Protein AF-A0A928VZE7-F1 (afdb_monomer_lite)

Sequence (87 aa):
EYAGGHLWVADTYNHKIKQVNPQTGFCKTVLGTGEDLREPSGLSVAGGYLYIADTNNHRICRVDLATMQVRNLKLPGLCAPNLCLPD

Radius of gyration: 14.9 Å; chains: 1; bounding box: 32×24×46 Å

Organism: NCBI:txid1828826

InterPro domains:
  IPR001258 NHL repeat [PF01436] (37-61)
  IPR011042 Six-bladed beta-propeller, TolB-like [G3DSA:2.120.10.30] (2-83)

Secondary structure (DSSP, 8-state):
-EETTEEEEEEGGGTEEEEE-TTT--EEEEE-SSSS-S-EEEEEEETTEEEEEEGGGTEEEEEETTT--EEE---TT---TTT----

Structure (mmCIF, N/CA/C/O backbone):
data_AF-A0A928VZE7-F1
#
_entry.id   AF-A0A928VZE7-F1
#
loop_
_atom_site.group_PDB
_atom_site.id
_atom_site.type_symbol
_atom_site.label_atom_id
_atom_site.label_alt_id
_atom_site.label_comp_id
_atom_site.label_asym_id
_atom_site.label_entity_id
_atom_site.label_seq_id
_atom_site.pdbx_PDB_ins_code
_atom_site.Cartn_x
_atom_site.Cartn_y
_atom_site.Cartn_z
_atom_site.occupancy
_atom_site.B_iso_or_equiv
_atom_site.auth_seq_id
_atom_site.auth_comp_id
_atom_site.auth_asym_id
_atom_site.auth_atom_id
_atom_site.pdbx_PDB_model_num
ATOM 1 N N . GLU A 1 1 ? -7.145 5.525 -1.979 1.00 97.00 1 GLU A N 1
ATOM 2 C CA . GLU A 1 1 ? -7.918 4.366 -2.488 1.00 97.00 1 GLU A CA 1
ATOM 3 C C . GLU A 1 1 ? -8.971 3.924 -1.480 1.00 97.00 1 GLU A C 1
ATOM 5 O O . GLU A 1 1 ? -8.792 4.197 -0.298 1.00 97.00 1 GLU A O 1
ATOM 10 N N . TYR A 1 2 ? -10.051 3.264 -1.907 1.00 96.81 2 TYR A N 1
ATOM 11 C CA . TYR A 1 2 ? -11.064 2.699 -1.001 1.00 96.81 2 TYR A CA 1
ATOM 12 C C . TYR A 1 2 ? -11.243 1.201 -1.257 1.00 96.81 2 TYR A C 1
ATOM 14 O O . TYR A 1 2 ? -11.559 0.795 -2.371 1.00 96.81 2 TYR A O 1
ATOM 22 N N . ALA A 1 3 ? -11.042 0.375 -0.227 1.00 96.38 3 ALA A N 1
ATOM 23 C CA . ALA A 1 3 ? -11.187 -1.076 -0.326 1.00 96.38 3 ALA A CA 1
ATOM 24 C C . ALA A 1 3 ? -11.438 -1.713 1.041 1.00 96.38 3 ALA A C 1
ATOM 26 O O . ALA A 1 3 ? -10.876 -1.278 2.049 1.00 96.38 3 ALA A O 1
ATOM 27 N N . GLY A 1 4 ? -12.266 -2.763 1.076 1.00 93.31 4 GLY A N 1
ATOM 28 C CA . GLY A 1 4 ? -12.560 -3.502 2.3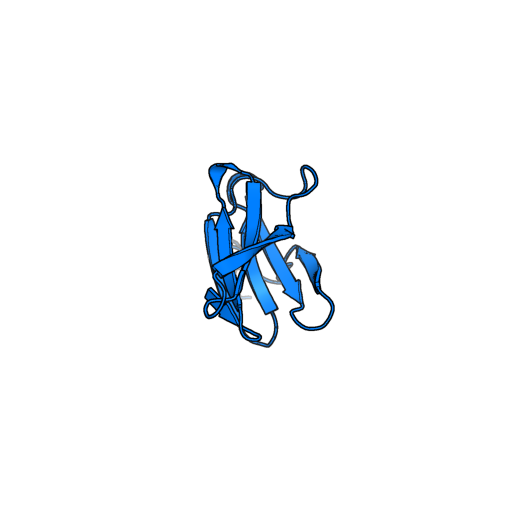09 1.00 93.31 4 GLY A CA 1
ATOM 29 C C . GLY A 1 4 ? -13.156 -2.626 3.416 1.00 93.31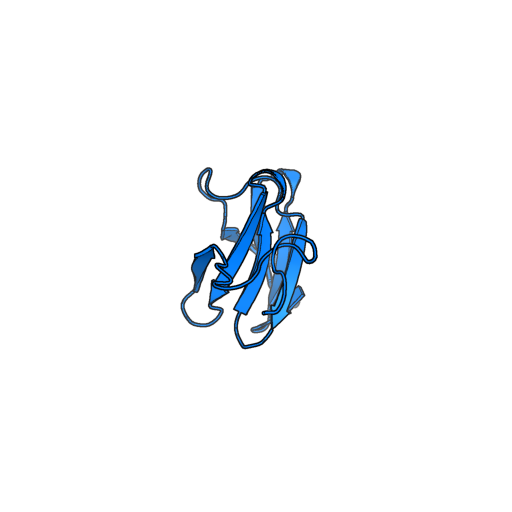 4 GLY A C 1
ATOM 30 O O . GLY A 1 4 ? -12.835 -2.822 4.584 1.00 93.31 4 GLY A O 1
ATOM 31 N N . GLY A 1 5 ? -13.948 -1.610 3.057 1.00 95.38 5 GLY A N 1
ATOM 32 C CA . GLY A 1 5 ? -14.563 -0.688 4.019 1.00 95.38 5 GLY A CA 1
ATOM 33 C C . GLY A 1 5 ? -13.648 0.419 4.554 1.00 95.38 5 GLY A C 1
ATOM 34 O O . GLY A 1 5 ? -14.066 1.173 5.426 1.00 95.38 5 GLY A O 1
ATOM 35 N N . HIS A 1 6 ? -12.412 0.533 4.059 1.00 97.38 6 HIS A N 1
ATOM 36 C CA . HIS A 1 6 ? -11.424 1.483 4.569 1.00 97.38 6 HIS A CA 1
ATOM 37 C C . HIS A 1 6 ? -10.852 2.359 3.455 1.00 97.38 6 HIS A C 1
ATOM 39 O O . HIS A 1 6 ? -10.661 1.912 2.320 1.00 97.38 6 HIS A O 1
ATOM 45 N N . LEU A 1 7 ? -10.522 3.602 3.805 1.00 98.19 7 LEU A N 1
ATOM 46 C CA . LEU A 1 7 ? -9.646 4.444 3.003 1.00 98.19 7 LEU A CA 1
ATOM 47 C C . LEU A 1 7 ? -8.200 4.007 3.219 1.00 98.19 7 LEU A C 1
ATOM 49 O O . LEU A 1 7 ? -7.741 3.870 4.351 1.00 98.19 7 LEU A O 1
ATOM 53 N N . TRP A 1 8 ? -7.483 3.829 2.123 1.00 98.00 8 TRP A N 1
ATOM 54 C CA . TRP A 1 8 ? -6.059 3.549 2.090 1.00 98.00 8 TRP A CA 1
ATOM 55 C C . TRP A 1 8 ? -5.316 4.807 1.681 1.00 98.00 8 TRP A C 1
ATOM 57 O O . TRP A 1 8 ? -5.607 5.399 0.632 1.00 98.00 8 TRP A O 1
ATOM 67 N N . VAL A 1 9 ? -4.372 5.198 2.528 1.00 98.31 9 VAL A N 1
ATOM 68 C CA . VAL A 1 9 ? -3.648 6.463 2.440 1.00 98.31 9 VAL A CA 1
ATOM 69 C C . VAL A 1 9 ? -2.156 6.175 2.388 1.00 98.31 9 VAL A C 1
ATOM 71 O O . VAL A 1 9 ? -1.626 5.468 3.249 1.00 98.31 9 VAL A O 1
ATOM 74 N N . ALA A 1 10 ? -1.491 6.734 1.382 1.00 97.94 10 ALA A N 1
ATOM 75 C CA . ALA A 1 10 ? -0.045 6.838 1.359 1.00 97.94 10 ALA A CA 1
ATOM 76 C C . ALA A 1 10 ? 0.346 8.037 2.226 1.00 97.94 10 ALA A C 1
ATOM 78 O O . ALA A 1 10 ? 0.017 9.178 1.914 1.00 97.94 10 ALA A O 1
ATOM 79 N N . ASP A 1 11 ? 0.986 7.763 3.355 1.00 97.44 11 ASP A N 1
ATOM 80 C CA . ASP A 1 11 ? 1.503 8.781 4.260 1.00 97.44 11 ASP A CA 1
ATOM 81 C C . ASP A 1 11 ? 2.976 9.016 3.911 1.00 97.44 11 ASP A C 1
ATOM 83 O O . ASP A 1 11 ? 3.893 8.524 4.577 1.00 97.44 11 ASP A O 1
ATOM 87 N N . THR A 1 12 ? 3.166 9.671 2.762 1.00 97.75 12 THR A N 1
ATOM 88 C CA . THR A 1 12 ? 4.401 9.689 1.968 1.00 97.75 12 THR A CA 1
ATOM 89 C C . THR A 1 12 ? 5.636 10.004 2.807 1.00 97.75 12 THR A C 1
ATOM 91 O O . THR A 1 12 ? 6.537 9.174 2.930 1.00 97.75 12 THR A O 1
ATOM 94 N N . TYR A 1 13 ? 5.664 11.160 3.465 1.00 96.31 13 TYR A N 1
ATOM 95 C CA . TYR A 1 13 ? 6.844 11.616 4.208 1.00 96.31 13 TYR A CA 1
ATOM 96 C C . TYR A 1 13 ? 7.014 10.966 5.581 1.00 96.31 13 TYR A C 1
ATOM 98 O O . TYR A 1 13 ? 8.020 11.183 6.2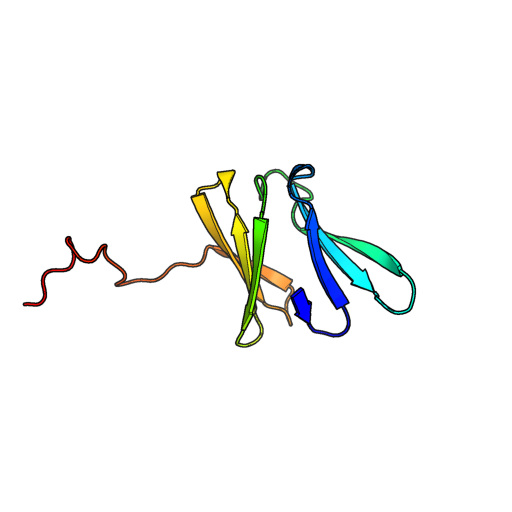46 1.00 96.31 13 TYR A O 1
ATOM 106 N N . ASN A 1 14 ? 6.070 10.116 5.981 1.00 96.38 14 ASN A N 1
ATOM 107 C CA . ASN A 1 14 ? 6.207 9.261 7.153 1.00 96.38 14 ASN A CA 1
ATOM 108 C C . ASN A 1 14 ? 6.549 7.814 6.779 1.00 96.38 14 ASN A C 1
ATOM 110 O O . ASN A 1 14 ? 6.571 6.958 7.664 1.00 96.38 14 ASN A O 1
ATOM 114 N N . HIS A 1 15 ? 6.788 7.546 5.488 1.00 97.00 15 HIS A N 1
ATOM 115 C CA . HIS A 1 15 ? 7.146 6.241 4.933 1.00 97.00 15 HIS A CA 1
ATOM 116 C C . HIS A 1 15 ? 6.135 5.132 5.266 1.00 97.00 15 HIS A C 1
ATOM 118 O O . HIS A 1 15 ? 6.509 3.991 5.524 1.00 97.00 15 HIS A O 1
ATOM 124 N N . LYS A 1 16 ? 4.837 5.464 5.289 1.00 96.94 16 LYS A N 1
ATOM 125 C CA . LYS A 1 16 ? 3.782 4.572 5.795 1.00 96.94 16 LYS A CA 1
ATOM 126 C C . LYS A 1 16 ? 2.624 4.410 4.828 1.00 96.94 16 LYS A C 1
ATOM 128 O O . LYS A 1 16 ? 2.291 5.317 4.071 1.00 96.94 16 LYS A O 1
ATOM 133 N N . ILE A 1 17 ? 1.940 3.274 4.952 1.00 97.25 17 ILE A N 1
ATOM 134 C CA . ILE A 1 17 ? 0.573 3.102 4.452 1.00 97.25 17 ILE A CA 1
ATOM 135 C C . ILE A 1 17 ? -0.374 3.016 5.641 1.00 97.25 17 ILE A C 1
ATOM 137 O O . ILE A 1 17 ? -0.138 2.261 6.592 1.00 97.25 17 ILE A O 1
ATOM 141 N N . LYS A 1 18 ? -1.462 3.781 5.580 1.00 97.19 18 LYS A N 1
ATOM 142 C CA . LYS A 1 18 ? -2.482 3.847 6.625 1.00 97.19 18 LYS A CA 1
ATOM 143 C C . LYS A 1 18 ? -3.834 3.375 6.118 1.00 97.19 18 LYS A C 1
ATOM 145 O O . LYS A 1 18 ? -4.181 3.583 4.956 1.00 97.19 18 LYS A O 1
ATOM 150 N N . GLN A 1 19 ? -4.599 2.785 7.029 1.00 97.38 19 GLN A N 1
ATOM 151 C CA . GLN A 1 19 ? -6.032 2.574 6.873 1.00 97.38 19 GLN A CA 1
ATOM 152 C C . GLN A 1 19 ? -6.782 3.578 7.736 1.00 97.38 19 GLN A C 1
ATOM 154 O O . GLN A 1 19 ? -6.462 3.740 8.916 1.00 97.38 19 GLN A O 1
ATOM 159 N N . VAL A 1 20 ? -7.808 4.193 7.159 1.00 98.50 20 VAL A N 1
ATOM 160 C CA . VAL A 1 20 ? -8.743 5.074 7.855 1.00 98.50 20 VAL A CA 1
ATOM 161 C C . VAL A 1 20 ? -10.148 4.510 7.697 1.00 98.50 20 VAL A C 1
ATOM 163 O O . VAL A 1 20 ? -10.588 4.228 6.581 1.00 98.50 20 VAL A O 1
ATOM 166 N N . ASN A 1 21 ? -10.855 4.331 8.808 1.00 98.19 21 ASN A N 1
ATOM 167 C CA . ASN A 1 21 ? -12.286 4.065 8.787 1.00 98.19 21 ASN A CA 1
ATOM 168 C C . ASN A 1 21 ? -13.013 5.387 8.474 1.00 98.19 21 ASN A C 1
ATOM 170 O O . ASN A 1 21 ? -12.916 6.321 9.273 1.00 98.19 21 ASN A O 1
ATOM 174 N N . PRO A 1 22 ? -13.721 5.507 7.338 1.00 97.44 22 PRO A N 1
ATOM 175 C CA . PRO A 1 22 ? -14.327 6.778 6.950 1.00 97.44 22 PRO A CA 1
ATOM 176 C C . PRO A 1 22 ? -15.551 7.165 7.793 1.00 97.44 22 PRO A C 1
ATOM 178 O O . PRO A 1 22 ? -15.932 8.329 7.777 1.00 97.44 22 PRO A O 1
ATOM 181 N N . GLN A 1 23 ? -16.165 6.234 8.533 1.00 97.62 23 GLN A N 1
ATOM 182 C CA . GLN A 1 23 ? -17.304 6.524 9.410 1.00 97.62 23 GLN A CA 1
ATOM 183 C C . GLN A 1 23 ? -16.868 7.043 10.784 1.00 97.62 23 GLN A C 1
ATOM 185 O O . GLN A 1 23 ? -17.512 7.930 11.336 1.00 97.62 23 GLN A O 1
ATOM 190 N N . THR A 1 24 ? -15.794 6.488 11.351 1.00 98.12 24 THR A N 1
ATOM 191 C CA . THR A 1 24 ? -15.336 6.819 12.713 1.00 98.12 24 THR A CA 1
ATOM 192 C C . THR A 1 24 ? -14.118 7.736 12.742 1.00 98.12 24 THR A C 1
ATOM 194 O O . THR A 1 24 ? -13.777 8.264 13.796 1.00 98.12 24 THR A O 1
ATOM 197 N N . GLY A 1 25 ? -13.418 7.893 11.616 1.00 97.19 25 GLY A N 1
ATOM 198 C CA . GLY A 1 25 ? -12.140 8.602 11.541 1.00 97.19 25 GLY A CA 1
ATOM 199 C C . GLY A 1 25 ? -10.964 7.835 12.157 1.00 97.19 25 GLY A C 1
ATOM 200 O O . GLY A 1 25 ? -9.841 8.338 12.151 1.00 97.19 25 GLY A O 1
ATOM 201 N N . PHE A 1 26 ? -11.181 6.618 12.674 1.00 98.19 26 PHE A N 1
ATOM 202 C CA . PHE A 1 26 ? -10.110 5.820 13.263 1.00 98.19 26 PHE A CA 1
ATOM 203 C C . PHE A 1 26 ? -9.033 5.507 12.221 1.00 98.19 26 PHE A C 1
ATOM 205 O O . PHE A 1 26 ? -9.329 4.981 11.147 1.00 98.19 26 PHE A O 1
ATOM 212 N N . CYS A 1 27 ? -7.779 5.803 12.560 1.00 98.06 27 CYS A N 1
ATOM 213 C CA . CYS A 1 27 ? -6.632 5.672 11.675 1.00 98.06 27 CYS A CA 1
ATOM 214 C C . CYS A 1 27 ? -5.580 4.752 12.292 1.00 98.06 27 CYS A C 1
ATOM 216 O O . CYS A 1 27 ? -5.200 4.918 13.451 1.00 98.06 27 CYS A O 1
ATOM 218 N N . LYS A 1 28 ? -5.064 3.809 11.501 1.00 96.31 28 LYS A N 1
ATOM 219 C CA . LYS A 1 28 ? -3.960 2.933 11.905 1.00 96.31 28 LYS A CA 1
ATOM 220 C C . LYS A 1 28 ? -2.905 2.823 10.814 1.00 96.31 28 LYS A C 1
ATOM 222 O O . LYS A 1 28 ? -3.214 2.819 9.623 1.00 96.31 28 LYS A O 1
ATOM 227 N N . THR A 1 29 ? -1.652 2.698 11.233 1.00 95.94 29 THR A N 1
ATOM 228 C CA . THR A 1 29 ? -0.552 2.308 10.345 1.00 95.94 29 THR A CA 1
ATOM 229 C C . THR A 1 29 ? -0.667 0.817 10.052 1.00 95.94 29 THR A C 1
ATOM 231 O O . THR A 1 29 ? -0.857 0.027 10.973 1.00 95.94 29 THR A O 1
ATOM 234 N N . VAL A 1 30 ? -0.573 0.449 8.7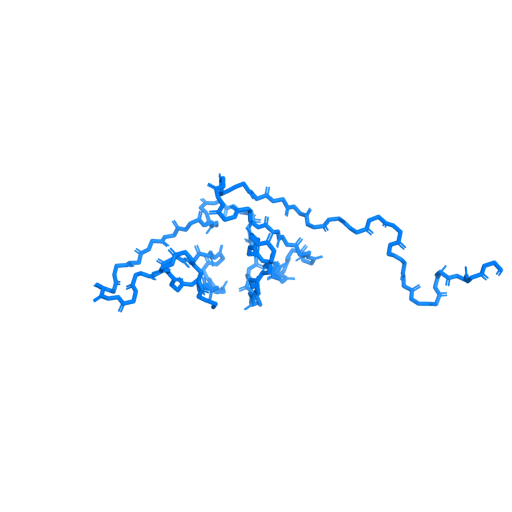78 1.00 93.62 30 VAL A N 1
ATOM 235 C CA . VAL A 1 30 ? -0.670 -0.943 8.321 1.00 93.62 30 VAL A CA 1
ATOM 236 C C . VAL A 1 30 ? 0.666 -1.440 7.783 1.00 93.62 30 VAL A C 1
ATOM 238 O O . VAL A 1 30 ? 1.007 -2.586 8.039 1.00 93.62 30 VAL A O 1
ATOM 241 N N . LEU A 1 31 ? 1.426 -0.580 7.096 1.00 93.50 31 LEU A N 1
ATOM 242 C CA . LEU A 1 31 ? 2.775 -0.860 6.586 1.00 93.50 31 LEU A CA 1
ATOM 243 C C . LEU A 1 31 ? 3.721 0.310 6.874 1.00 93.50 31 LEU A C 1
ATOM 245 O O . LEU A 1 31 ? 3.248 1.436 7.065 1.00 93.50 31 LEU A O 1
ATOM 249 N N . GLY A 1 32 ? 5.035 0.058 6.861 1.00 87.94 32 GLY A N 1
ATOM 250 C CA . GLY A 1 32 ? 6.049 1.072 7.174 1.00 87.94 32 GLY A CA 1
ATOM 251 C C . GLY A 1 32 ? 6.328 1.217 8.672 1.00 87.94 32 GLY A C 1
ATOM 252 O O . GLY A 1 32 ? 6.565 2.318 9.170 1.00 87.94 32 GLY A O 1
ATOM 253 N N . THR A 1 33 ? 6.213 0.124 9.435 1.00 80.62 33 THR A N 1
ATOM 254 C CA . THR A 1 33 ? 6.693 0.064 10.829 1.00 80.62 33 THR A CA 1
ATOM 255 C C . THR A 1 33 ? 8.190 -0.258 10.917 1.00 80.62 33 THR A C 1
ATOM 257 O O . THR A 1 33 ? 8.744 -0.195 12.010 1.00 80.62 33 THR A O 1
ATOM 260 N N . GLY A 1 34 ? 8.840 -0.573 9.790 1.00 74.62 34 GLY A N 1
ATOM 261 C CA . GLY A 1 34 ? 10.293 -0.644 9.636 1.00 74.62 34 GLY A CA 1
ATOM 262 C C . GLY A 1 34 ? 10.774 0.254 8.491 1.00 74.62 34 GLY A C 1
ATOM 263 O O . GLY A 1 34 ? 10.082 1.186 8.087 1.00 74.62 34 GLY A O 1
ATOM 264 N N . GLU A 1 35 ? 11.958 -0.035 7.951 1.00 72.56 35 GLU A N 1
ATOM 265 C CA . GLU A 1 35 ? 12.502 0.656 6.767 1.00 72.56 35 GLU A CA 1
ATOM 266 C C . GLU A 1 35 ? 12.089 -0.010 5.440 1.00 72.56 35 GLU A C 1
ATOM 268 O O . GLU A 1 35 ? 12.785 0.069 4.429 1.00 72.56 35 GLU A O 1
ATOM 273 N N . ASP A 1 36 ? 10.962 -0.719 5.442 1.00 87.50 36 ASP A N 1
ATOM 274 C CA . ASP A 1 36 ? 10.477 -1.526 4.326 1.00 87.50 36 ASP A CA 1
ATOM 275 C C . ASP A 1 36 ? 9.822 -0.703 3.209 1.00 87.50 36 ASP A C 1
ATOM 277 O O . ASP A 1 36 ? 9.719 -1.195 2.087 1.00 87.50 36 ASP A O 1
ATOM 281 N N . LEU A 1 37 ? 9.428 0.542 3.480 1.00 94.88 37 LEU A N 1
ATOM 282 C CA . LEU A 1 37 ? 8.900 1.491 2.497 1.00 94.88 37 LEU A CA 1
ATOM 283 C C . LEU A 1 37 ? 9.688 2.804 2.539 1.00 94.88 37 LEU A C 1
ATOM 285 O O . LEU A 1 37 ? 10.176 3.213 3.592 1.00 94.88 37 LEU A O 1
ATOM 289 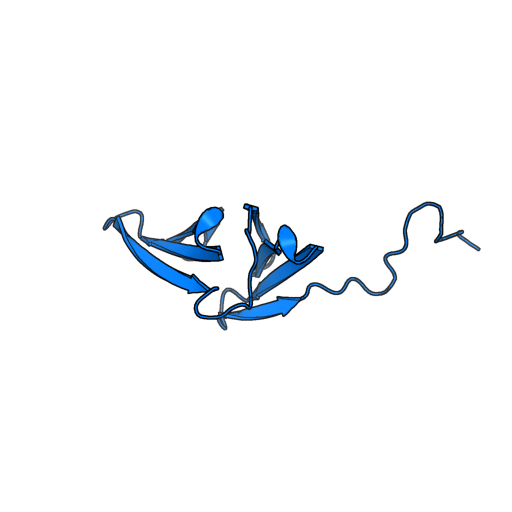N N . ARG A 1 38 ? 9.784 3.490 1.397 1.00 96.75 38 ARG A N 1
ATOM 290 C CA . ARG A 1 38 ? 10.423 4.803 1.259 1.00 96.75 38 ARG A CA 1
ATOM 291 C C . ARG A 1 38 ? 9.577 5.706 0.368 1.00 96.75 38 ARG A C 1
ATOM 293 O O . ARG A 1 38 ? 9.556 5.580 -0.853 1.00 96.75 38 ARG A O 1
ATOM 300 N N . GLU A 1 39 ? 8.897 6.643 1.022 1.00 97.19 39 GLU A N 1
ATOM 301 C CA . GLU A 1 39 ? 8.044 7.660 0.386 1.00 97.19 39 GLU A CA 1
ATOM 302 C C . GLU A 1 39 ? 7.017 7.069 -0.592 1.00 97.19 39 GLU A C 1
ATOM 304 O O . GLU A 1 39 ? 6.999 7.422 -1.776 1.00 97.19 39 GLU A O 1
ATOM 309 N N . PRO A 1 40 ? 6.143 6.152 -0.128 1.00 97.69 40 PRO A N 1
ATOM 310 C CA . PRO A 1 40 ? 5.098 5.630 -0.991 1.00 97.69 40 PRO A CA 1
ATOM 311 C C . PRO A 1 40 ? 4.183 6.776 -1.437 1.00 97.69 40 PRO A C 1
ATOM 313 O O . PRO A 1 40 ? 3.824 7.616 -0.618 1.00 97.69 40 PRO A O 1
ATOM 316 N N . SER A 1 41 ? 3.813 6.830 -2.716 1.00 97.00 41 SER A N 1
ATOM 317 C CA . SER A 1 41 ? 3.086 7.985 -3.279 1.00 97.00 41 SER A CA 1
ATOM 318 C C . SER A 1 41 ? 1.793 7.596 -3.996 1.00 97.00 41 SER A C 1
ATOM 320 O O . SER A 1 41 ? 0.727 8.133 -3.701 1.00 97.00 41 SER A O 1
ATOM 322 N N . GLY A 1 42 ? 1.875 6.642 -4.922 1.00 97.25 42 GLY A N 1
ATOM 323 C CA . GLY A 1 42 ? 0.741 6.134 -5.691 1.00 97.25 42 GLY A CA 1
ATOM 324 C C . GLY A 1 42 ? 0.127 4.884 -5.069 1.00 97.25 42 GLY A C 1
ATOM 325 O O . GLY A 1 42 ? 0.850 3.981 -4.648 1.00 97.25 42 GLY A O 1
ATOM 326 N N . LEU A 1 43 ? -1.205 4.815 -5.067 1.00 98.25 43 LEU A N 1
ATOM 327 C CA . LEU A 1 43 ? -1.988 3.651 -4.655 1.00 98.25 43 LEU A CA 1
ATOM 328 C C . LEU A 1 43 ? -2.983 3.277 -5.753 1.00 98.25 43 LEU A C 1
ATOM 330 O O . LEU A 1 43 ? -3.536 4.161 -6.396 1.00 98.25 43 LEU A O 1
ATOM 334 N N . SER A 1 44 ? -3.240 1.983 -5.933 1.00 98.31 44 SER A N 1
ATOM 335 C CA . SER A 1 44 ? -4.321 1.491 -6.793 1.00 98.31 44 SER A CA 1
ATOM 336 C C . SER A 1 44 ? -4.854 0.163 -6.269 1.00 98.31 44 SER A C 1
ATOM 338 O O . SER A 1 44 ? -4.079 -0.675 -5.809 1.00 98.31 44 SER A O 1
ATOM 340 N N . VAL A 1 45 ? -6.168 -0.046 -6.328 1.00 98.00 45 VAL A N 1
ATOM 341 C CA . VAL A 1 45 ? -6.798 -1.308 -5.923 1.00 98.00 45 VAL A CA 1
ATOM 342 C C . VAL A 1 45 ? -7.299 -2.047 -7.155 1.00 98.00 45 VAL A C 1
ATOM 344 O O . VAL A 1 45 ? -8.117 -1.526 -7.908 1.00 98.00 45 VAL A O 1
ATOM 347 N N . ALA A 1 46 ? -6.843 -3.285 -7.339 1.00 96.94 46 ALA A N 1
ATOM 348 C CA . ALA A 1 46 ? -7.307 -4.152 -8.416 1.00 96.94 46 ALA A CA 1
ATOM 349 C C . ALA A 1 46 ? -7.130 -5.630 -8.049 1.00 96.94 46 ALA A C 1
ATOM 351 O O . ALA A 1 46 ? -6.148 -6.011 -7.415 1.00 96.94 46 ALA A O 1
ATOM 352 N N . GLY A 1 47 ? -8.084 -6.479 -8.445 1.00 95.69 47 GLY A N 1
ATOM 353 C CA . GLY A 1 47 ? -7.958 -7.937 -8.320 1.00 95.69 47 GLY A CA 1
ATOM 354 C C . GLY A 1 47 ? -7.711 -8.455 -6.896 1.00 95.69 47 GLY A C 1
ATOM 355 O O . GLY A 1 47 ? -7.021 -9.453 -6.735 1.00 95.69 47 GLY A O 1
ATOM 356 N N . GLY A 1 48 ? -8.219 -7.766 -5.866 1.00 96.56 48 GLY A N 1
ATOM 357 C CA . GLY A 1 48 ? -7.989 -8.132 -4.460 1.00 96.56 48 GLY A CA 1
ATOM 358 C C . GLY A 1 48 ? -6.635 -7.686 -3.893 1.00 96.56 48 GLY A C 1
ATOM 359 O O . GLY A 1 48 ? -6.309 -8.029 -2.759 1.00 96.56 48 GLY A O 1
ATOM 360 N N . TYR A 1 49 ? -5.868 -6.893 -4.643 1.00 97.25 49 TYR A N 1
ATOM 361 C CA . TYR A 1 49 ? -4.592 -6.340 -4.209 1.00 97.25 49 TYR A CA 1
ATOM 362 C C . TYR A 1 49 ? -4.643 -4.816 -4.107 1.00 97.25 49 TYR A C 1
ATOM 364 O O . TYR A 1 49 ? -5.279 -4.147 -4.922 1.00 97.25 49 TYR A O 1
ATOM 372 N N . LEU A 1 50 ? -3.909 -4.268 -3.138 1.00 97.69 50 LEU A N 1
ATOM 373 C CA . LEU A 1 50 ? -3.478 -2.873 -3.150 1.00 97.69 50 LEU A CA 1
ATOM 374 C C . LEU A 1 50 ? -2.069 -2.804 -3.732 1.00 97.69 50 LEU A C 1
ATOM 376 O O . LEU A 1 50 ? -1.131 -3.340 -3.147 1.00 97.69 50 LEU A O 1
ATOM 380 N N . TYR A 1 51 ? -1.915 -2.122 -4.855 1.00 98.00 51 TYR A N 1
ATOM 381 C CA . TYR A 1 51 ? -0.632 -1.796 -5.459 1.00 98.00 51 TYR A CA 1
ATOM 382 C C . TYR A 1 51 ? -0.138 -0.458 -4.917 1.00 98.00 51 TYR A C 1
ATOM 384 O O . TYR A 1 51 ? -0.914 0.487 -4.777 1.00 98.00 51 TYR A O 1
ATOM 392 N N . ILE A 1 52 ? 1.152 -0.395 -4.605 1.00 98.12 52 ILE A N 1
ATOM 393 C CA . ILE A 1 52 ? 1.820 0.741 -3.978 1.00 98.12 52 ILE A CA 1
ATOM 394 C C . ILE A 1 52 ? 3.046 1.083 -4.819 1.00 98.12 52 ILE A C 1
ATOM 396 O O . ILE A 1 52 ? 3.907 0.227 -5.034 1.00 98.12 52 ILE A O 1
ATOM 400 N N . ALA A 1 53 ? 3.150 2.334 -5.257 1.00 98.25 53 ALA A N 1
ATOM 401 C CA . ALA A 1 53 ? 4.401 2.880 -5.763 1.00 98.25 53 ALA A CA 1
ATOM 402 C C . ALA A 1 53 ? 5.295 3.235 -4.567 1.00 98.25 53 ALA A C 1
ATOM 404 O O . ALA A 1 53 ? 5.035 4.216 -3.872 1.00 98.25 53 ALA A O 1
ATOM 405 N N . ASP A 1 54 ? 6.316 2.417 -4.313 1.00 97.25 54 ASP A N 1
ATOM 406 C CA . ASP A 1 54 ? 7.307 2.596 -3.247 1.00 97.25 54 ASP A CA 1
ATOM 407 C C . ASP A 1 54 ? 8.460 3.456 -3.795 1.00 97.25 54 ASP A C 1
ATOM 409 O O . ASP A 1 54 ? 9.504 2.950 -4.217 1.00 97.25 54 ASP A O 1
ATOM 413 N N . THR A 1 55 ? 8.181 4.758 -3.918 1.00 97.81 55 THR A N 1
ATOM 414 C CA . THR A 1 55 ? 8.854 5.703 -4.829 1.00 97.81 55 THR A CA 1
ATOM 415 C C . THR A 1 55 ? 10.373 5.716 -4.687 1.00 97.81 55 THR A C 1
ATOM 417 O O . THR A 1 55 ? 11.083 5.508 -5.674 1.00 97.81 55 THR A O 1
ATOM 420 N N . ASN A 1 56 ? 10.876 5.898 -3.465 1.00 96.38 56 ASN A N 1
ATOM 421 C CA . ASN A 1 56 ? 12.314 6.024 -3.208 1.00 96.38 56 ASN A CA 1
ATOM 422 C C . ASN A 1 56 ? 13.006 4.669 -3.006 1.00 96.38 56 ASN A C 1
ATOM 424 O O . ASN A 1 56 ? 14.219 4.619 -2.841 1.00 96.38 56 ASN A O 1
ATOM 428 N N . ASN A 1 57 ? 12.255 3.568 -3.081 1.00 95.88 57 ASN A N 1
ATOM 429 C CA . ASN A 1 57 ? 12.799 2.220 -3.253 1.00 95.88 57 ASN A CA 1
ATOM 430 C C . ASN A 1 57 ? 12.747 1.751 -4.717 1.00 95.88 57 ASN A C 1
ATOM 432 O O . ASN A 1 57 ? 13.110 0.609 -5.004 1.00 95.88 57 ASN A O 1
ATOM 436 N N . HIS A 1 58 ? 12.277 2.602 -5.638 1.00 94.75 58 HIS A N 1
ATOM 437 C CA . HIS A 1 58 ? 12.231 2.350 -7.081 1.00 94.75 58 HIS A CA 1
ATOM 438 C C . HIS A 1 58 ? 11.544 1.030 -7.460 1.00 94.75 58 HIS A C 1
ATOM 440 O O . HIS A 1 58 ? 11.994 0.298 -8.344 1.00 94.75 58 HIS A O 1
ATOM 446 N N . ARG A 1 59 ? 10.445 0.701 -6.778 1.00 95.06 59 ARG A N 1
ATOM 447 C CA . ARG A 1 59 ? 9.704 -0.542 -7.010 1.00 95.06 59 ARG A CA 1
ATOM 448 C C . ARG A 1 59 ? 8.204 -0.354 -6.844 1.00 95.06 59 ARG A C 1
ATOM 450 O O . ARG A 1 59 ? 7.736 0.597 -6.222 1.00 95.06 59 ARG A O 1
ATOM 457 N N . ILE A 1 60 ? 7.453 -1.320 -7.359 1.00 96.06 60 ILE A N 1
A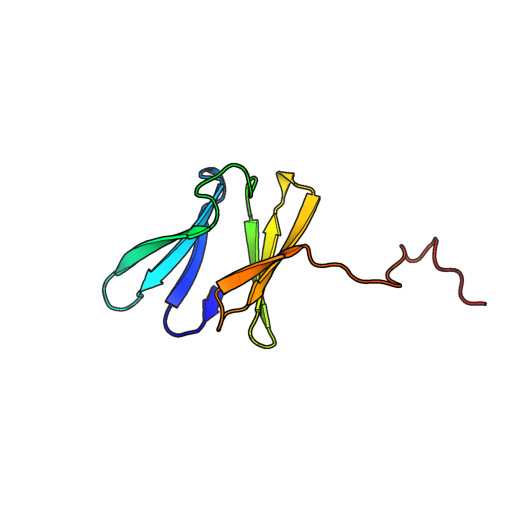TOM 458 C CA . ILE A 1 60 ? 6.039 -1.488 -7.032 1.00 96.06 60 ILE A CA 1
ATOM 459 C C . ILE A 1 60 ? 5.931 -2.625 -6.022 1.00 96.06 60 ILE A C 1
ATOM 461 O O . ILE A 1 60 ? 6.453 -3.720 -6.242 1.00 96.06 60 ILE A O 1
ATOM 465 N N . CYS A 1 61 ? 5.225 -2.379 -4.930 1.00 95.50 61 CYS A N 1
ATOM 466 C CA . CYS A 1 61 ? 4.822 -3.402 -3.976 1.00 95.50 61 CYS A CA 1
ATOM 467 C C . CYS A 1 61 ? 3.331 -3.673 -4.146 1.00 95.50 61 CYS A C 1
ATOM 469 O O . CYS A 1 61 ? 2.573 -2.802 -4.569 1.00 95.50 61 CYS A O 1
ATOM 471 N N . ARG A 1 62 ? 2.888 -4.876 -3.798 1.00 95.31 62 ARG A N 1
ATOM 472 C CA . ARG A 1 62 ? 1.468 -5.185 -3.665 1.00 95.31 62 ARG A CA 1
ATOM 473 C C . ARG A 1 62 ? 1.176 -5.817 -2.318 1.00 95.31 62 ARG A C 1
ATOM 475 O O . ARG A 1 62 ? 2.000 -6.565 -1.791 1.00 95.31 62 ARG A O 1
ATOM 482 N N . VAL A 1 63 ? -0.013 -5.543 -1.811 1.00 95.25 63 VAL A N 1
ATOM 483 C CA . VAL A 1 63 ? -0.562 -6.113 -0.585 1.00 95.25 63 VAL A CA 1
ATOM 484 C C . VAL A 1 63 ? -1.769 -6.941 -0.964 1.00 95.25 63 VAL A C 1
ATOM 486 O O . VAL A 1 63 ? -2.672 -6.436 -1.627 1.00 95.25 63 VAL A O 1
ATOM 489 N N . ASP A 1 64 ? -1.787 -8.202 -0.559 1.00 95.81 64 ASP A N 1
ATOM 490 C CA . ASP A 1 64 ? -2.992 -9.022 -0.626 1.00 95.81 64 ASP A CA 1
ATOM 491 C C . ASP A 1 64 ? -3.998 -8.518 0.417 1.00 95.81 64 ASP A C 1
ATOM 493 O O . ASP A 1 64 ? -3.692 -8.495 1.607 1.00 95.81 64 ASP A O 1
ATOM 497 N N . LEU A 1 65 ? -5.179 -8.071 -0.010 1.00 95.44 65 LEU A N 1
ATOM 498 C CA . LEU A 1 65 ? -6.145 -7.437 0.894 1.00 95.44 65 LEU A CA 1
ATOM 499 C C . LEU A 1 65 ? -6.836 -8.425 1.843 1.00 95.44 65 LEU A C 1
ATOM 501 O O . LEU A 1 65 ? -7.432 -7.990 2.827 1.00 95.44 65 LEU A O 1
ATOM 505 N N . ALA A 1 66 ? -6.766 -9.731 1.569 1.00 94.31 66 ALA A N 1
ATOM 506 C CA . ALA A 1 66 ? -7.344 -10.761 2.426 1.00 94.31 66 ALA A CA 1
ATOM 507 C C . ALA A 1 66 ? -6.349 -11.235 3.494 1.00 94.31 66 ALA A C 1
ATOM 509 O O . ALA A 1 66 ? -6.717 -11.428 4.650 1.00 94.31 66 ALA A O 1
ATOM 510 N N . THR A 1 67 ? -5.082 -11.414 3.114 1.00 94.94 67 THR A N 1
ATOM 511 C CA . THR A 1 67 ? -4.036 -11.967 3.993 1.00 94.94 67 THR A CA 1
ATOM 512 C C . THR A 1 67 ? -3.090 -10.915 4.562 1.00 94.94 67 THR A C 1
ATOM 514 O O . THR A 1 67 ? -2.291 -11.223 5.443 1.00 94.94 67 THR A O 1
ATOM 517 N N . MET A 1 68 ? -3.153 -9.683 4.052 1.00 91.38 68 MET A N 1
ATOM 518 C CA . MET A 1 68 ? -2.256 -8.571 4.379 1.00 91.38 68 MET A CA 1
ATOM 519 C C . MET A 1 68 ? -0.776 -8.847 4.072 1.00 91.38 68 MET A C 1
ATOM 521 O O . MET A 1 68 ? 0.104 -8.131 4.548 1.00 91.38 68 MET A O 1
ATOM 525 N N . GLN A 1 69 ? -0.475 -9.861 3.253 1.00 92.25 69 GLN A N 1
ATOM 526 C CA . GLN A 1 69 ? 0.895 -10.161 2.842 1.00 92.25 69 GLN A CA 1
ATOM 527 C C . GLN A 1 69 ? 1.404 -9.144 1.822 1.00 92.25 69 GLN A C 1
ATOM 529 O O . GLN A 1 69 ? 0.764 -8.900 0.797 1.00 92.25 69 GLN A O 1
ATOM 534 N N . VAL A 1 70 ? 2.606 -8.620 2.065 1.00 92.06 70 VAL A N 1
ATOM 535 C CA . VAL A 1 70 ? 3.301 -7.703 1.154 1.00 92.06 70 VAL A CA 1
ATOM 536 C C . VAL A 1 70 ? 4.262 -8.472 0.264 1.00 92.06 70 VAL A C 1
ATOM 538 O O . VAL A 1 70 ? 5.019 -9.323 0.733 1.00 92.06 70 VAL A O 1
ATOM 541 N N . ARG A 1 71 ? 4.266 -8.159 -1.032 1.00 93.69 71 ARG A N 1
ATOM 542 C CA . ARG A 1 71 ? 5.246 -8.680 -1.989 1.00 93.69 71 ARG A CA 1
ATOM 543 C C . ARG A 1 71 ? 5.667 -7.601 -2.971 1.00 93.69 71 ARG A C 1
ATOM 545 O O . ARG A 1 71 ? 4.830 -6.847 -3.459 1.00 93.69 71 ARG A O 1
ATOM 552 N N . ASN A 1 72 ? 6.943 -7.597 -3.342 1.00 93.81 72 ASN A N 1
ATOM 553 C CA . ASN A 1 72 ? 7.396 -6.824 -4.495 1.00 93.81 72 ASN A CA 1
ATOM 554 C C . ASN A 1 72 ? 6.723 -7.383 -5.751 1.00 93.81 72 ASN A C 1
ATOM 556 O O . ASN A 1 72 ? 6.711 -8.600 -5.969 1.00 93.81 72 ASN A O 1
ATOM 560 N N . LEU A 1 73 ? 6.166 -6.501 -6.573 1.00 93.44 73 LEU A N 1
ATOM 561 C CA . LEU A 1 73 ? 5.602 -6.882 -7.853 1.00 93.44 73 LEU A CA 1
ATOM 562 C C . LEU A 1 73 ? 6.751 -7.231 -8.800 1.00 93.44 73 LEU A C 1
ATOM 564 O O . LEU A 1 73 ? 7.556 -6.380 -9.167 1.00 93.44 73 LEU A O 1
ATOM 568 N N . LYS A 1 74 ? 6.821 -8.503 -9.192 1.00 89.31 74 LYS A N 1
ATOM 569 C CA . LYS A 1 74 ? 7.698 -8.977 -10.261 1.00 89.31 74 LYS A CA 1
ATOM 570 C C . LYS A 1 74 ? 6.834 -9.289 -11.473 1.00 89.31 74 LYS A C 1
ATOM 572 O O . LYS A 1 74 ? 5.874 -10.045 -11.350 1.00 89.31 74 LYS A O 1
ATOM 577 N N . LEU A 1 75 ? 7.188 -8.717 -12.617 1.00 85.25 75 LEU A N 1
ATOM 578 C CA . LEU A 1 75 ? 6.536 -8.966 -13.901 1.00 85.25 75 LEU A CA 1
ATOM 579 C C . LEU A 1 75 ? 7.535 -9.705 -14.801 1.00 85.25 75 LEU A C 1
ATOM 581 O O . LEU A 1 75 ? 8.262 -9.062 -15.557 1.00 85.25 75 LEU A O 1
ATOM 585 N N . PRO A 1 76 ? 7.665 -11.039 -14.659 1.00 81.00 76 PRO A N 1
ATOM 586 C CA . PRO A 1 76 ? 8.570 -11.808 -15.506 1.00 81.00 76 PRO A CA 1
ATOM 587 C C . PRO A 1 76 ? 8.154 -11.652 -16.974 1.00 81.00 76 PRO A C 1
ATOM 589 O O . PRO A 1 76 ? 6.970 -11.724 -17.291 1.00 81.00 76 PRO A O 1
ATOM 592 N N . GLY A 1 77 ? 9.125 -11.407 -17.854 1.00 77.12 77 GLY A N 1
ATOM 593 C CA . GLY A 1 77 ? 8.879 -11.168 -19.281 1.00 77.12 77 GLY A CA 1
ATOM 594 C C . GLY A 1 77 ? 8.551 -9.718 -19.651 1.00 77.12 77 GLY A C 1
ATOM 595 O O . GLY A 1 77 ? 8.423 -9.418 -20.832 1.00 77.12 77 GLY A O 1
ATOM 596 N N . LEU A 1 78 ? 8.459 -8.798 -18.683 1.00 76.62 78 LEU A N 1
ATOM 597 C CA . LEU A 1 78 ? 8.392 -7.369 -18.983 1.00 76.62 78 LEU A CA 1
ATOM 598 C C . LEU A 1 78 ? 9.809 -6.842 -19.266 1.00 76.62 78 LEU A C 1
ATOM 600 O O . LEU A 1 78 ? 10.570 -6.618 -18.325 1.00 76.62 78 LEU A O 1
ATOM 604 N N . CYS A 1 79 ? 10.170 -6.628 -20.534 1.00 70.50 79 CYS A N 1
ATOM 605 C CA . CYS A 1 79 ? 11.326 -5.791 -20.879 1.00 70.50 79 CYS A CA 1
ATOM 606 C C . CYS A 1 79 ? 10.900 -4.390 -21.314 1.00 70.50 79 CYS A C 1
ATOM 608 O O . CYS A 1 79 ? 9.750 -4.136 -21.677 1.00 70.50 79 CYS A O 1
ATOM 610 N N . ALA A 1 80 ? 11.868 -3.470 -21.297 1.00 72.38 80 ALA A N 1
ATOM 611 C CA . ALA A 1 80 ? 11.696 -2.181 -21.941 1.00 72.38 80 ALA A CA 1
ATOM 612 C C . ALA A 1 80 ? 11.358 -2.386 -23.434 1.00 72.38 80 ALA A C 1
ATOM 614 O O . ALA A 1 80 ? 11.934 -3.285 -24.057 1.00 72.38 80 ALA A O 1
ATOM 615 N N . PRO A 1 81 ? 10.486 -1.547 -24.022 1.00 71.00 81 PRO A N 1
ATOM 616 C CA . PRO A 1 81 ? 10.042 -1.689 -25.413 1.00 71.00 81 PRO A CA 1
ATOM 617 C C . PRO A 1 81 ? 11.186 -1.784 -26.432 1.00 71.00 81 PRO A C 1
ATOM 619 O O . PRO A 1 81 ? 11.053 -2.460 -27.440 1.00 71.00 81 PRO A O 1
ATOM 622 N N . ASN A 1 82 ? 12.328 -1.151 -26.145 1.00 74.88 82 ASN A N 1
ATOM 623 C CA . ASN A 1 82 ? 13.497 -1.134 -27.030 1.00 74.88 82 ASN A CA 1
ATOM 624 C C . ASN A 1 82 ? 14.500 -2.271 -26.748 1.00 74.88 82 ASN A C 1
ATOM 626 O O . ASN A 1 82 ? 15.540 -2.337 -27.395 1.00 74.88 82 ASN A O 1
ATOM 630 N N . LEU A 1 83 ? 14.234 -3.115 -25.745 1.00 64.81 83 LEU A N 1
ATOM 631 C CA . LEU A 1 83 ? 15.093 -4.234 -25.333 1.00 64.81 83 LEU A CA 1
ATOM 632 C C . LEU A 1 83 ? 14.434 -5.599 -25.581 1.00 64.81 83 LEU A C 1
ATOM 634 O O . LEU A 1 83 ? 15.126 -6.587 -25.794 1.00 64.81 83 LEU A O 1
ATOM 638 N N . CYS A 1 84 ? 13.103 -5.648 -25.551 1.00 66.25 84 CYS A N 1
ATOM 639 C CA . CYS A 1 84 ? 12.306 -6.770 -26.033 1.00 66.25 84 CYS A CA 1
ATOM 640 C C . CYS A 1 84 ? 12.163 -6.605 -27.563 1.00 66.25 84 CYS A C 1
ATOM 642 O O . CYS A 1 84 ? 11.189 -6.015 -28.029 1.00 66.25 84 CYS A O 1
ATOM 644 N N . LEU A 1 85 ? 13.140 -7.062 -28.353 1.00 54.94 85 LEU A N 1
ATOM 645 C CA . LEU A 1 85 ? 12.881 -7.263 -29.782 1.00 54.94 85 LEU A CA 1
ATOM 646 C C . LEU A 1 85 ? 11.900 -8.441 -29.906 1.00 54.94 85 LEU A C 1
ATOM 648 O O . LEU A 1 85 ? 12.155 -9.474 -29.284 1.00 54.94 85 LEU A O 1
ATOM 652 N N . PRO A 1 86 ? 10.777 -8.309 -30.631 1.00 57.16 86 PRO A N 1
ATOM 653 C CA . PRO A 1 86 ? 10.067 -9.492 -31.094 1.00 57.16 86 PRO A CA 1
ATOM 654 C C . PRO A 1 86 ? 11.001 -10.265 -32.034 1.00 57.16 86 PRO A C 1
ATOM 656 O O . PRO A 1 86 ? 11.716 -9.637 -32.821 1.00 57.16 86 PRO A O 1
ATOM 659 N N . ASP A 1 87 ? 11.016 -11.593 -31.909 1.00 62.16 87 ASP A N 1
ATOM 660 C CA . ASP A 1 87 ? 11.642 -12.472 -32.906 1.00 62.16 87 ASP A CA 1
ATOM 661 C C . ASP A 1 87 ? 11.060 -12.216 -34.310 1.00 62.16 87 ASP A C 1
ATOM 663 O O . ASP A 1 87 ? 9.828 -11.980 -34.413 1.00 62.16 87 ASP A O 1
#

Foldseek 3Di:
DDDPQWDWDQPFVLQFIWTARPVPRDIDTLDDPDPPAHRWDDWDDDDQWIWICSPVVRFIWIARNVPRDIDTDDDPPDDDPVVPDDD

pLDDT: mean 91.52, std 10.41, range [54.94, 98.5]